Protein AF-A0A2N2Z0A1-F1 (afdb_monomer)

Foldseek 3Di:
DDDDDDDDDDDFFEEEEALAAQDCVCPVSGCVNCLVVVLVVCVVSVGQKYWYWNYAQVSVVSNVVSDPQKDKDWAAPPPRHHDHIIGIMIGRNVVDDDPDDDDD

Sequence (104 aa):
MVSLCPSYSQTVKAMTFNIRLDTPVDEENMWDYRKVELLKLIDFYSPDFLGLQEVLHNQLVYINSGLNNYSYIGVGREDGNEKGEYSPIFYNSLRFELINHHTF

Solvent-accessible surface area (backbone atoms only — not comparable to full-atom values): 6385 Å² total; per-residue (Å²): 136,87,81,84,78,87,82,82,85,80,89,79,44,75,44,77,47,73,70,58,52,77,42,83,88,46,59,94,68,22,41,89,77,43,55,66,58,52,53,53,52,49,60,75,67,58,49,44,31,38,38,40,31,46,35,32,54,72,54,47,56,53,50,61,74,68,43,80,64,49,46,71,49,72,38,8,72,72,68,70,50,66,39,54,46,23,60,33,39,35,33,30,53,85,81,48,81,90,86,80,86,86,76,137

Radius of gyration: 17.0 Å; Cα contacts (8 Å, |Δi|>4): 154; chains: 1; 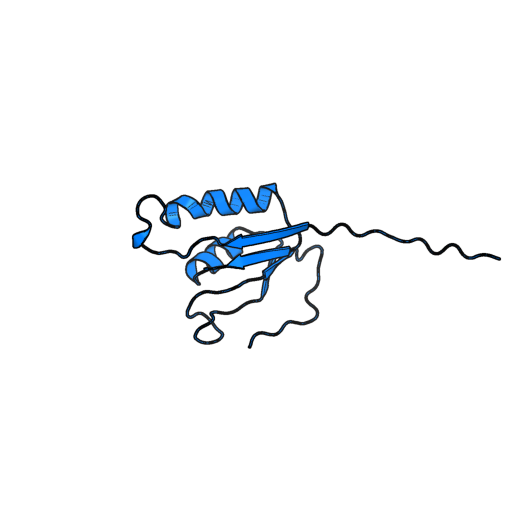bounding box: 44×31×58 Å

Mean predicted aligned error: 4.41 Å

Secondary structure (DSSP, 8-state):
-------------EEEEE-----GGGGGG-HHHHHHHHHHHHHHH--SEEEEESB-HHHHHHHHHH-TTEEEE--BTTTSSSSS-B--EEEETTT---------

pLDDT: mean 94.57, std 9.01, range [51.75, 98.75]

Structure (mmCIF, N/CA/C/O backbone):
data_AF-A0A2N2Z0A1-F1
#
_entry.id   AF-A0A2N2Z0A1-F1
#
loop_
_atom_site.group_PDB
_atom_site.id
_atom_site.type_symbol
_atom_site.label_atom_id
_atom_site.label_alt_id
_atom_site.label_comp_id
_atom_site.label_asym_id
_atom_site.label_entity_id
_atom_site.label_seq_id
_atom_site.pdbx_PDB_ins_code
_atom_site.Cartn_x
_atom_site.Cartn_y
_atom_site.Cartn_z
_atom_site.occupancy
_atom_site.B_iso_or_equiv
_atom_site.auth_seq_id
_atom_site.auth_comp_id
_atom_site.auth_asym_id
_atom_site.auth_atom_id
_atom_site.pdbx_PDB_model_num
ATOM 1 N N . MET A 1 1 ? -36.671 4.443 37.209 1.00 51.75 1 MET A N 1
ATOM 2 C CA . MET A 1 1 ? -35.289 4.946 37.072 1.00 51.75 1 MET A CA 1
ATOM 3 C C . MET A 1 1 ? -34.902 4.727 35.612 1.00 51.75 1 MET A C 1
ATOM 5 O O . MET A 1 1 ? -34.837 3.577 35.205 1.00 51.75 1 MET A O 1
ATOM 9 N N . VAL A 1 2 ? -34.815 5.778 34.790 1.00 53.34 2 VAL A N 1
ATOM 10 C CA . VAL A 1 2 ? -34.429 5.640 33.371 1.00 53.34 2 VAL A CA 1
ATOM 11 C C . VAL A 1 2 ? -32.905 5.637 33.321 1.00 53.34 2 VAL A C 1
ATOM 13 O O . VAL A 1 2 ? -32.283 6.615 33.724 1.00 53.34 2 VAL A O 1
ATOM 16 N N . SER A 1 3 ? -32.311 4.523 32.900 1.00 68.81 3 SER A N 1
ATOM 17 C CA . SER A 1 3 ? -30.870 4.439 32.672 1.00 68.81 3 SER A CA 1
ATOM 18 C C . SER A 1 3 ? -30.571 5.022 31.293 1.00 68.81 3 SER A C 1
ATOM 20 O O . SER A 1 3 ? -31.070 4.522 30.286 1.00 68.81 3 SER A O 1
ATOM 22 N N . LEU A 1 4 ? -29.820 6.121 31.251 1.00 67.06 4 LEU A N 1
ATOM 23 C CA . LEU A 1 4 ? -29.292 6.687 30.015 1.00 67.06 4 LEU A CA 1
ATOM 24 C C . LEU A 1 4 ? -28.050 5.883 29.629 1.00 67.06 4 LEU A C 1
ATOM 26 O O . LEU A 1 4 ? -27.034 5.943 30.317 1.00 67.06 4 LEU A O 1
ATOM 30 N N . CYS A 1 5 ? -28.139 5.129 28.535 1.00 72.19 5 CYS A N 1
ATOM 31 C CA . CYS A 1 5 ? -26.985 4.468 27.943 1.00 72.19 5 CYS A CA 1
ATOM 32 C C . CYS A 1 5 ? -26.278 5.473 27.016 1.00 72.19 5 CYS A C 1
ATOM 34 O O . CYS A 1 5 ? -26.895 5.916 26.042 1.00 72.19 5 CYS A O 1
ATOM 36 N N . PRO A 1 6 ? -25.029 5.881 27.291 1.00 71.94 6 PRO A N 1
ATOM 37 C CA . PRO A 1 6 ? -24.296 6.752 26.384 1.00 71.94 6 PRO A CA 1
ATOM 38 C C . PRO A 1 6 ? -24.027 6.026 25.059 1.00 71.94 6 PRO A C 1
ATOM 40 O O . PRO A 1 6 ? -23.601 4.872 25.043 1.00 71.94 6 PRO A O 1
ATOM 43 N N . SER A 1 7 ? -24.280 6.712 23.944 1.00 73.50 7 SER A N 1
ATOM 44 C CA . SER A 1 7 ? -23.851 6.283 22.612 1.00 73.50 7 SER A CA 1
ATOM 45 C C . SER A 1 7 ? -22.529 6.974 22.295 1.00 73.50 7 SER A C 1
ATOM 47 O O . SER A 1 7 ? -22.460 8.203 22.263 1.00 73.50 7 SER A O 1
ATOM 49 N N . TYR A 1 8 ? -21.476 6.188 22.084 1.00 72.62 8 TYR A N 1
ATOM 50 C CA . TYR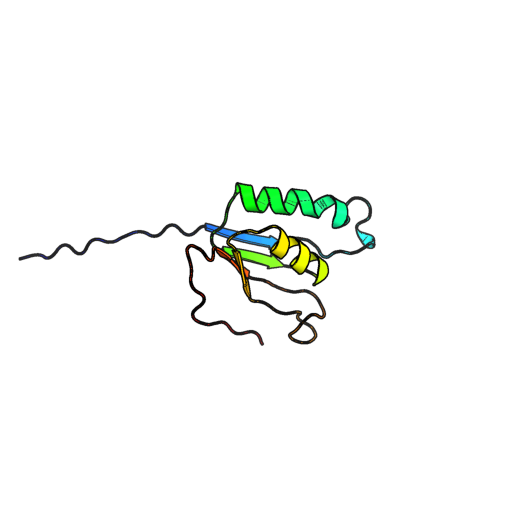 A 1 8 ? -20.198 6.690 21.596 1.00 72.62 8 TYR A CA 1
ATOM 51 C C . TYR A 1 8 ? -20.163 6.530 20.078 1.00 72.62 8 TYR A C 1
ATOM 53 O O . TYR A 1 8 ? -20.136 5.413 19.562 1.00 72.62 8 TYR A O 1
ATOM 61 N N . SER A 1 9 ? -20.177 7.654 19.362 1.00 82.75 9 SER A N 1
ATOM 62 C CA . SER A 1 9 ? -19.938 7.659 17.920 1.00 82.75 9 SER A CA 1
ATOM 63 C C . SER A 1 9 ? -18.467 7.359 17.651 1.00 82.75 9 SER A C 1
ATOM 65 O O . SER A 1 9 ? -17.588 7.947 18.281 1.00 82.75 9 SER A O 1
ATOM 67 N N . GLN A 1 10 ? -18.195 6.476 16.694 1.00 85.62 10 GLN A N 1
ATOM 68 C CA . GLN A 1 10 ? -16.843 6.209 16.212 1.00 85.62 10 GLN A CA 1
ATOM 69 C C . GLN A 1 10 ? -16.676 6.850 14.837 1.00 85.62 10 GLN A C 1
ATOM 71 O O . GLN A 1 10 ? -17.490 6.621 13.945 1.00 85.62 10 GLN A O 1
ATOM 76 N N . THR A 1 11 ? -15.619 7.638 14.655 1.00 93.06 11 THR A N 1
ATOM 77 C CA . THR A 1 11 ? -15.246 8.146 13.331 1.00 93.06 11 THR A CA 1
ATOM 78 C C . THR A 1 11 ? -14.242 7.192 12.706 1.00 93.06 11 THR A C 1
ATOM 80 O O . THR A 1 11 ? -13.185 6.931 13.288 1.00 93.06 11 THR A O 1
ATOM 83 N N . VAL A 1 12 ? -14.568 6.692 11.516 1.00 96.31 12 VAL A N 1
ATOM 84 C CA . VAL A 1 12 ? -13.698 5.828 10.715 1.00 96.31 12 VAL A CA 1
ATOM 85 C C . VAL A 1 12 ? -13.447 6.506 9.377 1.00 96.31 12 VAL A C 1
ATOM 87 O O . VAL A 1 12 ? -14.393 6.870 8.679 1.00 96.31 12 VAL A O 1
ATOM 90 N N . LYS A 1 13 ? -12.176 6.687 9.017 1.00 97.88 13 LYS A N 1
ATOM 91 C CA . LYS A 1 13 ? -11.770 7.193 7.703 1.00 97.88 13 LYS A CA 1
ATOM 92 C C . LYS A 1 13 ? -11.424 6.021 6.795 1.00 97.88 13 LYS A C 1
ATOM 94 O O . LYS A 1 13 ? -10.507 5.266 7.095 1.00 97.88 13 LYS A O 1
ATOM 99 N N . ALA A 1 14 ? -12.122 5.888 5.678 1.00 98.12 14 ALA A N 1
ATOM 100 C CA . ALA A 1 14 ? -11.802 4.893 4.664 1.00 98.12 14 ALA A CA 1
ATOM 101 C C . ALA A 1 14 ? -11.298 5.583 3.394 1.00 98.12 14 ALA A C 1
ATOM 103 O O . ALA A 1 14 ? -11.796 6.645 3.019 1.00 98.12 14 ALA A O 1
ATOM 104 N N . MET A 1 15 ? -10.329 4.964 2.730 1.00 98.56 15 MET A N 1
ATOM 105 C CA . MET A 1 15 ? -9.826 5.379 1.427 1.00 98.56 15 MET A CA 1
ATOM 106 C C . MET A 1 15 ? -9.799 4.172 0.490 1.00 98.56 15 MET A C 1
ATOM 108 O O . MET A 1 15 ? -9.438 3.069 0.893 1.00 98.56 15 MET A O 1
ATOM 112 N N . THR A 1 16 ? -10.160 4.393 -0.772 1.00 98.75 16 THR A N 1
ATOM 113 C CA . THR A 1 16 ? -9.898 3.452 -1.864 1.00 98.75 16 THR A CA 1
ATOM 114 C C . THR A 1 16 ? -9.069 4.158 -2.918 1.00 98.75 16 THR A C 1
ATOM 116 O O . THR A 1 16 ? -9.381 5.297 -3.271 1.00 98.75 16 THR A O 1
ATOM 119 N N . PHE A 1 17 ? -8.019 3.510 -3.410 1.00 98.69 17 PHE A N 1
ATOM 120 C CA . PHE A 1 17 ? -7.183 4.099 -4.443 1.00 98.69 17 PHE A CA 1
ATOM 121 C C . PHE A 1 17 ? -6.553 3.039 -5.347 1.00 98.69 17 PHE A C 1
ATOM 123 O O . PHE A 1 17 ? -5.758 2.212 -4.906 1.00 98.69 17 PHE A O 1
ATOM 130 N N . ASN A 1 18 ? -6.871 3.098 -6.638 1.00 98.69 18 ASN A N 1
ATOM 131 C CA . ASN A 1 18 ? -6.138 2.344 -7.642 1.00 98.69 18 ASN A CA 1
ATOM 132 C C . ASN A 1 18 ? -4.834 3.090 -7.931 1.00 98.69 18 ASN A C 1
ATOM 134 O O . ASN A 1 18 ? -4.865 4.228 -8.403 1.00 98.69 18 ASN A O 1
ATOM 138 N N . ILE A 1 19 ? -3.701 2.459 -7.620 1.00 98.31 19 ILE A N 1
ATOM 139 C CA . ILE A 1 19 ? -2.393 3.113 -7.707 1.00 98.31 19 ILE A CA 1
ATOM 140 C C . ILE A 1 19 ? -1.706 2.889 -9.044 1.00 98.31 19 ILE A C 1
ATOM 142 O O . ILE A 1 19 ? -0.605 3.408 -9.198 1.00 98.31 19 ILE A O 1
ATOM 146 N N . ARG A 1 20 ? -2.325 2.154 -9.978 1.00 98.31 20 ARG A N 1
ATOM 147 C CA . ARG A 1 20 ? -1.751 1.723 -11.256 1.00 98.31 20 ARG A CA 1
ATOM 148 C C . ARG A 1 20 ? -0.484 0.868 -11.094 1.00 98.31 20 ARG A C 1
ATOM 150 O O . ARG A 1 20 ? 0.491 1.284 -10.454 1.00 98.31 20 ARG A O 1
ATOM 157 N N . LEU A 1 21 ? -0.480 -0.307 -11.724 1.00 98.19 21 LEU A N 1
ATOM 158 C CA . LEU A 1 21 ? 0.643 -1.240 -11.626 1.00 98.19 21 LEU A CA 1
ATOM 159 C C . LEU A 1 21 ? 1.978 -0.635 -12.077 1.00 98.19 21 LEU A C 1
ATOM 161 O O . LEU A 1 21 ? 2.031 0.304 -12.871 1.00 98.19 21 LEU A O 1
ATOM 165 N N . ASP A 1 22 ? 3.067 -1.201 -11.573 1.00 98.06 22 ASP A N 1
ATOM 166 C CA . ASP A 1 22 ? 4.405 -0.876 -12.050 1.00 98.06 22 ASP A CA 1
ATOM 167 C C . ASP A 1 22 ? 4.643 -1.516 -13.424 1.00 98.06 22 ASP A C 1
ATOM 169 O O . ASP A 1 22 ? 4.788 -2.733 -13.548 1.00 98.06 22 ASP A O 1
ATOM 173 N N . THR A 1 23 ? 4.626 -0.694 -14.472 1.00 96.62 23 THR A N 1
ATOM 174 C CA . THR A 1 23 ? 4.833 -1.137 -15.850 1.00 96.62 23 THR A CA 1
ATOM 175 C C . THR A 1 23 ? 5.662 -0.124 -16.640 1.00 96.62 23 THR A C 1
ATOM 177 O O . THR A 1 23 ? 5.404 1.080 -16.556 1.00 96.62 23 THR A O 1
ATOM 180 N N . PRO A 1 24 ? 6.632 -0.576 -17.461 1.00 94.00 24 PRO A N 1
ATOM 181 C CA . PRO A 1 24 ? 7.438 0.319 -18.292 1.00 94.00 24 PRO A CA 1
ATOM 182 C C . PRO A 1 24 ? 6.624 1.022 -19.388 1.00 94.00 24 PRO A C 1
ATOM 184 O O . PRO A 1 24 ? 7.084 2.014 -19.942 1.00 94.00 24 PRO A O 1
ATOM 187 N N . VAL A 1 25 ? 5.416 0.532 -19.695 1.00 96.88 25 VAL A N 1
ATOM 188 C CA . VAL A 1 25 ? 4.507 1.141 -20.683 1.00 96.88 25 VAL A CA 1
ATOM 189 C C . VAL A 1 25 ? 4.035 2.534 -20.249 1.00 96.88 25 VAL A C 1
ATOM 191 O O . VAL A 1 25 ? 3.627 3.324 -21.093 1.00 96.88 25 VAL A O 1
ATOM 194 N N . ASP A 1 26 ? 4.105 2.853 -18.955 1.00 94.94 26 ASP A N 1
ATOM 195 C CA . ASP A 1 26 ? 3.620 4.131 -18.431 1.00 94.94 26 ASP A CA 1
ATOM 196 C C . ASP A 1 26 ? 4.642 5.288 -18.592 1.00 94.94 26 ASP A C 1
ATOM 198 O O . ASP A 1 26 ? 4.313 6.427 -18.265 1.00 94.94 26 ASP A O 1
ATOM 202 N N . GLU A 1 27 ? 5.852 5.036 -19.113 1.00 95.69 27 GLU A N 1
ATOM 203 C CA . GLU A 1 27 ? 6.881 6.044 -19.453 1.00 95.69 27 GLU A CA 1
ATOM 204 C C . GLU A 1 27 ? 7.132 7.100 -18.346 1.00 95.69 27 GLU A C 1
ATOM 206 O O . GLU A 1 27 ? 7.600 6.784 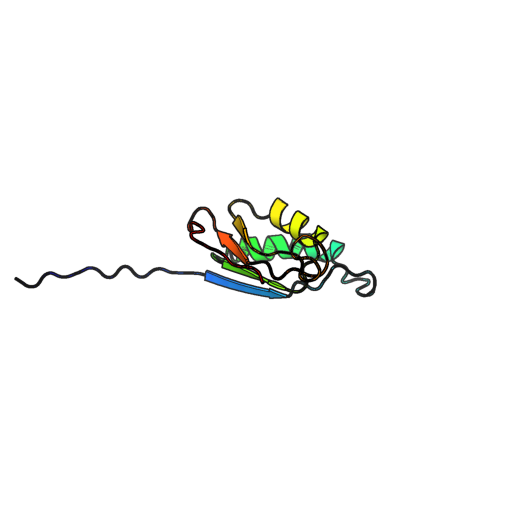-17.253 1.00 95.69 27 GLU A O 1
ATOM 211 N N . GLU A 1 28 ? 6.821 8.375 -18.587 1.00 96.19 28 GLU A N 1
ATOM 212 C CA . GLU A 1 28 ? 6.976 9.464 -17.608 1.00 96.19 28 GLU A CA 1
ATOM 213 C C . GLU A 1 28 ? 6.087 9.304 -16.360 1.00 96.19 28 GLU A C 1
ATOM 215 O O . GLU A 1 28 ? 6.350 9.905 -15.320 1.00 96.19 28 GLU A O 1
ATOM 220 N N . ASN A 1 29 ? 5.065 8.450 -16.442 1.00 96.50 29 ASN A N 1
ATOM 221 C CA . ASN A 1 29 ? 4.148 8.110 -15.359 1.00 96.50 29 ASN A CA 1
ATOM 222 C C . ASN A 1 29 ? 4.483 6.758 -14.709 1.00 96.50 29 ASN A C 1
ATOM 224 O O . ASN A 1 29 ? 3.640 6.178 -14.022 1.00 96.50 29 ASN A O 1
ATOM 228 N N . MET A 1 30 ? 5.698 6.235 -14.894 1.00 97.38 30 MET A N 1
ATOM 229 C CA . MET A 1 30 ? 6.151 5.016 -14.219 1.00 97.38 30 MET A CA 1
ATOM 230 C C . MET A 1 30 ? 6.045 5.114 -12.690 1.00 97.38 30 MET A C 1
ATOM 232 O O . MET A 1 30 ? 6.179 6.181 -12.083 1.00 97.38 30 MET A O 1
ATOM 236 N N . TRP A 1 31 ? 5.835 3.962 -12.048 1.00 98.12 31 TRP A N 1
ATOM 237 C CA . TRP A 1 31 ? 5.693 3.837 -10.593 1.00 98.12 31 TRP A CA 1
ATOM 238 C C . TRP A 1 31 ? 6.834 4.502 -9.815 1.00 98.12 31 TRP A C 1
ATOM 240 O O . TRP A 1 31 ? 6.584 5.172 -8.810 1.00 98.12 31 TRP A O 1
ATOM 250 N N . ASP A 1 32 ? 8.071 4.376 -10.296 1.00 97.38 32 ASP A N 1
ATOM 251 C CA . ASP A 1 32 ? 9.246 4.944 -9.637 1.00 97.38 32 ASP A CA 1
ATOM 252 C C . ASP A 1 32 ? 9.168 6.462 -9.437 1.00 97.38 32 ASP A C 1
ATOM 254 O O . ASP A 1 32 ? 9.702 6.968 -8.446 1.00 97.38 32 ASP A O 1
ATOM 258 N N . TYR A 1 33 ? 8.447 7.172 -10.308 1.00 97.56 33 TYR A N 1
ATOM 259 C CA . TYR A 1 33 ? 8.221 8.614 -10.202 1.00 97.56 33 TYR A CA 1
ATOM 260 C C . TYR A 1 33 ? 7.005 8.975 -9.339 1.00 97.56 33 TYR A C 1
ATOM 262 O O . TYR A 1 33 ? 6.886 10.108 -8.879 1.00 97.56 33 TYR A O 1
ATOM 270 N N . ARG A 1 34 ? 6.110 8.015 -9.073 1.00 97.75 34 ARG A N 1
ATOM 271 C CA . ARG A 1 34 ? 4.846 8.225 -8.343 1.00 97.75 34 ARG A CA 1
ATOM 272 C C . ARG A 1 34 ? 4.898 7.773 -6.883 1.00 97.75 34 ARG A C 1
ATOM 274 O O . ARG A 1 34 ? 4.175 8.311 -6.046 1.00 97.75 34 ARG A O 1
ATOM 281 N N . LYS A 1 35 ? 5.754 6.800 -6.559 1.00 98.12 35 LYS A N 1
ATOM 282 C CA . LYS A 1 35 ? 5.751 6.085 -5.271 1.00 98.12 35 LYS A CA 1
ATOM 283 C C . LYS A 1 35 ? 5.921 6.975 -4.037 1.00 98.12 35 LYS A C 1
ATOM 285 O O . LYS A 1 35 ? 5.272 6.744 -3.020 1.00 98.12 35 LYS A O 1
ATOM 290 N N . VAL A 1 36 ? 6.745 8.021 -4.133 1.00 98.31 36 VAL A N 1
ATOM 291 C CA . VAL A 1 36 ? 6.984 8.959 -3.022 1.00 98.31 36 VAL A CA 1
ATOM 292 C C . VAL A 1 36 ? 5.751 9.824 -2.756 1.00 98.31 36 VAL A C 1
ATOM 294 O O . VAL A 1 36 ? 5.365 10.007 -1.603 1.00 98.31 36 VAL A O 1
ATOM 297 N N . GLU A 1 37 ? 5.109 10.333 -3.808 1.00 98.19 37 GLU A N 1
ATOM 298 C CA . GLU A 1 37 ? 3.909 11.166 -3.677 1.00 98.19 37 GLU A CA 1
ATOM 299 C C . GLU A 1 37 ? 2.703 10.354 -3.192 1.00 98.19 37 GLU A C 1
ATOM 301 O O . GLU A 1 37 ? 1.912 10.858 -2.397 1.00 98.19 37 GLU A O 1
ATOM 306 N N . LEU A 1 38 ? 2.606 9.071 -3.569 1.00 98.31 38 LEU A N 1
ATOM 307 C CA . LEU A 1 38 ? 1.598 8.167 -3.011 1.00 98.31 38 LEU A CA 1
ATOM 308 C C . LEU A 1 38 ? 1.701 8.082 -1.479 1.00 98.31 38 LEU A C 1
ATOM 310 O O . LEU A 1 38 ? 0.689 8.218 -0.794 1.00 98.31 38 LEU A O 1
ATOM 314 N N . LEU A 1 39 ? 2.904 7.879 -0.931 1.00 98.38 39 LEU A N 1
ATOM 315 C CA . LEU A 1 39 ? 3.090 7.791 0.521 1.00 98.38 39 LEU A CA 1
ATOM 316 C C . LEU A 1 39 ? 2.719 9.098 1.228 1.00 98.38 39 LEU A C 1
ATOM 318 O O . LEU A 1 39 ? 2.037 9.060 2.249 1.00 98.38 39 LEU A O 1
ATOM 322 N N . LYS A 1 40 ? 3.098 10.251 0.662 1.00 98.31 40 LYS A N 1
ATOM 323 C CA . LYS A 1 40 ? 2.708 11.566 1.198 1.00 98.31 40 LYS A CA 1
ATOM 324 C C . LYS A 1 40 ? 1.193 11.762 1.195 1.00 98.31 40 LYS A C 1
ATOM 326 O O . LYS A 1 40 ? 0.648 12.315 2.144 1.00 98.31 40 LYS A O 1
ATOM 331 N N . LEU A 1 41 ? 0.510 11.305 0.144 1.00 98.25 41 LEU A N 1
ATOM 332 C CA . LEU A 1 41 ? -0.946 11.378 0.042 1.00 98.25 41 LEU A CA 1
ATOM 333 C C . LEU A 1 41 ? -1.619 10.547 1.142 1.00 98.25 41 LEU A C 1
ATOM 335 O O . LEU A 1 41 ? -2.538 11.028 1.807 1.00 98.25 41 LEU A O 1
ATOM 339 N N . ILE A 1 42 ? -1.150 9.314 1.349 1.00 98.25 42 ILE A N 1
ATOM 340 C CA . ILE A 1 42 ? -1.682 8.424 2.386 1.00 98.25 42 ILE A CA 1
ATOM 341 C C . ILE A 1 42 ? -1.431 9.016 3.777 1.00 98.25 42 ILE A C 1
ATOM 343 O O . ILE A 1 42 ? -2.355 9.034 4.588 1.00 98.25 42 ILE A O 1
ATOM 347 N N . ASP A 1 43 ? -0.237 9.552 4.039 1.00 97.25 43 ASP A N 1
ATOM 348 C CA . ASP A 1 43 ? 0.102 10.205 5.309 1.00 97.25 43 ASP A CA 1
ATOM 349 C C . ASP A 1 43 ? -0.779 11.437 5.573 1.00 97.25 43 ASP A C 1
ATOM 351 O O . ASP A 1 43 ? -1.400 11.547 6.630 1.00 97.25 43 ASP A O 1
ATOM 355 N N . PHE A 1 44 ? -0.953 12.306 4.572 1.00 97.75 44 PHE A N 1
ATOM 356 C CA . PHE A 1 44 ? -1.778 13.511 4.682 1.00 97.75 44 PHE A CA 1
ATOM 357 C C . PHE A 1 44 ? -3.227 13.205 5.091 1.00 97.75 44 PHE A C 1
ATOM 359 O O . PHE A 1 44 ? -3.780 13.850 5.984 1.00 97.75 44 PHE A O 1
ATOM 366 N N . TYR A 1 45 ? -3.856 12.211 4.458 1.00 97.81 45 TYR A N 1
ATOM 367 C CA . TYR A 1 45 ? -5.228 11.827 4.799 1.00 97.81 45 TYR A CA 1
ATOM 368 C C . TYR A 1 45 ? -5.306 10.915 6.028 1.00 97.81 45 TYR A C 1
ATOM 370 O O . TYR A 1 45 ? -6.335 10.915 6.718 1.00 97.81 45 TYR A O 1
ATOM 378 N N . SER A 1 46 ? -4.243 10.159 6.317 1.00 97.25 46 SER A N 1
ATOM 379 C CA . SER A 1 46 ? -4.129 9.204 7.424 1.00 97.25 46 SER A CA 1
ATOM 380 C C . SER A 1 46 ? -5.396 8.341 7.590 1.00 97.25 46 SER A C 1
ATOM 382 O O . SER A 1 46 ? -6.076 8.469 8.618 1.00 97.25 46 SER A O 1
ATOM 384 N N . PRO A 1 47 ? -5.816 7.567 6.568 1.00 98.25 47 PRO A N 1
ATOM 385 C CA . PRO A 1 47 ? -7.039 6.770 6.639 1.00 98.25 47 PRO A CA 1
ATOM 386 C C . PRO A 1 47 ? -6.927 5.668 7.700 1.00 98.25 47 PRO A C 1
ATOM 388 O O . PRO A 1 47 ? -5.860 5.143 7.959 1.00 98.25 47 PRO A O 1
ATOM 391 N N . ASP A 1 48 ? -8.037 5.267 8.304 1.00 98.44 48 ASP A N 1
ATOM 392 C CA . ASP A 1 48 ? -8.054 4.109 9.203 1.00 98.44 48 ASP A CA 1
ATOM 393 C C . ASP A 1 48 ? -7.994 2.792 8.437 1.00 98.44 48 ASP A C 1
ATOM 395 O O . ASP A 1 48 ? -7.377 1.837 8.901 1.00 98.44 48 ASP A O 1
ATOM 399 N N . PHE A 1 49 ? -8.617 2.772 7.259 1.00 98.62 49 PHE A N 1
ATOM 400 C CA . PHE A 1 49 ? -8.588 1.669 6.310 1.00 98.62 49 PHE A CA 1
ATOM 401 C C . PHE A 1 49 ? -8.288 2.201 4.911 1.00 98.62 49 PHE A C 1
ATOM 403 O O . PHE A 1 49 ? -8.906 3.168 4.460 1.00 98.62 49 PHE A O 1
ATOM 410 N N . LEU A 1 50 ? -7.367 1.550 4.210 1.00 98.75 50 LEU A N 1
ATOM 411 C CA . LEU A 1 50 ? -6.941 1.896 2.862 1.00 98.75 50 LEU A CA 1
ATOM 412 C C . LEU A 1 50 ? -6.986 0.650 1.977 1.00 98.75 50 LEU A C 1
ATOM 414 O O . LEU A 1 50 ? -6.176 -0.259 2.135 1.00 98.75 50 LEU A O 1
ATOM 418 N N . GLY A 1 51 ? -7.922 0.626 1.033 1.00 98.75 51 GLY A N 1
ATOM 419 C CA . GLY A 1 51 ? -7.961 -0.375 -0.028 1.00 98.75 51 GLY A CA 1
ATOM 420 C C . GLY A 1 51 ? -7.175 0.101 -1.244 1.00 98.75 51 GLY A C 1
ATOM 421 O O . GLY A 1 51 ? -7.464 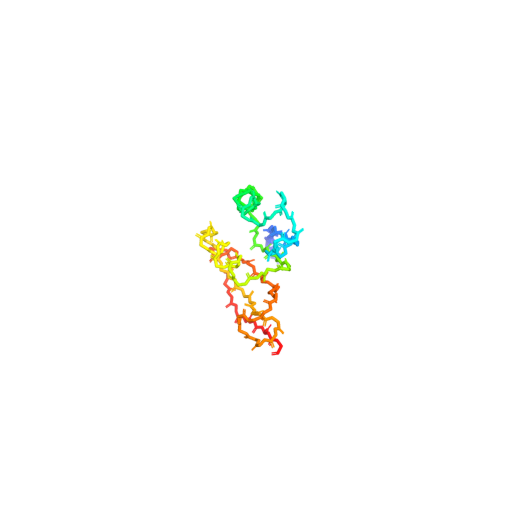1.178 -1.769 1.00 98.75 51 GLY A O 1
ATOM 422 N N . LEU A 1 52 ? -6.223 -0.703 -1.713 1.00 98.75 52 LEU A N 1
ATOM 423 C CA . LEU A 1 52 ? -5.482 -0.430 -2.946 1.00 98.75 52 LEU A CA 1
ATOM 424 C C . LEU A 1 52 ? -5.832 -1.435 -4.049 1.00 98.75 52 LEU A C 1
ATOM 426 O O . LEU A 1 52 ? -6.284 -2.545 -3.770 1.00 98.75 52 LEU A O 1
ATOM 430 N N . GLN A 1 53 ? -5.638 -1.036 -5.307 1.00 98.75 53 GLN A N 1
ATOM 431 C CA . GLN A 1 53 ? -5.836 -1.882 -6.492 1.00 98.75 53 GLN A CA 1
ATOM 432 C C . GLN A 1 53 ? -4.649 -1.761 -7.460 1.00 98.75 53 GLN A C 1
ATOM 434 O O . GLN A 1 53 ? -3.913 -0.775 -7.396 1.00 98.75 53 GLN A O 1
ATOM 439 N N . GLU A 1 54 ? -4.489 -2.755 -8.343 1.00 98.38 54 GLU A N 1
ATOM 440 C CA . GLU A 1 54 ? -3.366 -2.898 -9.294 1.00 98.38 54 GLU A CA 1
ATOM 441 C C . GLU A 1 54 ? -1.980 -2.929 -8.624 1.00 98.38 54 GLU A C 1
ATOM 443 O O . GLU A 1 54 ? -0.984 -2.523 -9.212 1.00 98.38 54 GLU A O 1
ATOM 448 N N . VAL A 1 55 ? -1.887 -3.401 -7.378 1.00 98.69 55 VAL A N 1
ATOM 449 C CA . VAL A 1 55 ? -0.622 -3.381 -6.630 1.00 98.69 55 VAL A CA 1
ATOM 450 C C . VAL A 1 55 ? 0.207 -4.614 -6.981 1.00 98.69 55 VAL A C 1
ATOM 452 O O . VAL A 1 55 ? -0.205 -5.725 -6.673 1.00 98.69 55 VAL A O 1
ATOM 455 N N . LEU A 1 56 ? 1.386 -4.456 -7.575 1.00 98.62 56 LEU A N 1
ATOM 456 C CA . LEU A 1 56 ? 2.351 -5.554 -7.717 1.00 98.62 56 LEU A CA 1
ATOM 457 C C . LEU A 1 56 ? 3.157 -5.769 -6.428 1.00 98.62 56 LEU A C 1
ATOM 459 O O . LEU A 1 56 ? 3.267 -4.866 -5.596 1.00 98.62 56 LEU A O 1
ATOM 463 N N . HIS A 1 57 ? 3.765 -6.949 -6.266 1.00 98.62 57 HIS A N 1
ATOM 464 C CA . HIS A 1 57 ? 4.510 -7.310 -5.050 1.00 98.62 57 HIS A CA 1
ATOM 465 C C . HIS A 1 57 ? 5.589 -6.277 -4.671 1.00 98.62 57 HIS A C 1
ATOM 467 O O . HIS A 1 57 ? 5.701 -5.877 -3.514 1.00 98.62 57 HIS A O 1
ATOM 473 N N . ASN A 1 58 ? 6.349 -5.765 -5.642 1.00 98.62 58 ASN A N 1
ATOM 474 C CA . ASN A 1 58 ? 7.366 -4.740 -5.392 1.00 98.62 58 ASN A CA 1
ATOM 475 C C . ASN A 1 58 ? 6.761 -3.413 -4.891 1.00 98.62 58 ASN A C 1
ATOM 477 O O . ASN A 1 58 ? 7.336 -2.761 -4.017 1.00 98.62 58 ASN A O 1
ATOM 481 N N . GLN A 1 59 ? 5.590 -3.025 -5.407 1.00 98.75 59 GLN A N 1
ATOM 482 C CA . GLN A 1 59 ? 4.862 -1.841 -4.948 1.00 98.75 59 GLN A CA 1
ATOM 483 C C . GLN A 1 59 ? 4.332 -2.057 -3.528 1.00 98.75 59 GLN A C 1
ATOM 485 O O . GLN A 1 59 ? 4.476 -1.173 -2.685 1.00 98.75 59 GLN A O 1
ATOM 490 N N . LEU A 1 60 ? 3.792 -3.246 -3.239 1.00 98.69 60 LEU A N 1
ATOM 491 C CA . LEU A 1 60 ? 3.319 -3.631 -1.910 1.00 98.69 60 LEU A CA 1
ATOM 492 C C . LEU A 1 60 ? 4.434 -3.547 -0.864 1.00 98.69 60 LEU A C 1
ATOM 494 O O . LEU A 1 60 ? 4.246 -2.917 0.175 1.00 98.69 60 LEU A O 1
ATOM 498 N N . VAL A 1 61 ? 5.603 -4.130 -1.152 1.00 98.50 61 VAL A N 1
ATOM 499 C CA . VAL A 1 61 ? 6.776 -4.089 -0.264 1.00 98.50 61 VAL A CA 1
ATOM 500 C C . VAL A 1 61 ? 7.200 -2.647 0.009 1.00 98.50 61 VAL A C 1
ATOM 502 O O . VAL A 1 61 ? 7.420 -2.281 1.165 1.00 98.50 61 VAL A O 1
ATOM 505 N N . TYR A 1 62 ? 7.263 -1.807 -1.030 1.00 98.69 62 TYR A N 1
ATOM 506 C CA . TYR A 1 62 ? 7.605 -0.394 -0.874 1.00 98.69 62 TYR A CA 1
ATOM 507 C C . TYR A 1 62 ? 6.591 0.342 0.011 1.00 98.69 62 TYR A C 1
ATOM 509 O O . TYR A 1 62 ? 6.982 1.000 0.975 1.00 98.69 62 TYR A O 1
ATOM 517 N N . ILE A 1 63 ? 5.294 0.199 -0.271 1.00 98.56 63 ILE A N 1
ATOM 518 C CA . ILE A 1 63 ? 4.230 0.870 0.485 1.00 98.56 63 ILE A CA 1
ATOM 519 C C . ILE A 1 63 ? 4.248 0.424 1.948 1.00 98.56 63 ILE A C 1
ATOM 521 O O . ILE A 1 63 ? 4.261 1.264 2.845 1.00 98.56 63 ILE A O 1
ATOM 525 N N . ASN A 1 64 ? 4.336 -0.883 2.199 1.00 98.31 64 ASN A N 1
ATOM 526 C CA . ASN A 1 64 ? 4.398 -1.436 3.549 1.00 98.31 64 ASN A CA 1
ATOM 527 C C . ASN A 1 64 ? 5.626 -0.940 4.329 1.00 98.31 64 ASN A C 1
ATOM 529 O O . ASN A 1 64 ? 5.530 -0.685 5.524 1.00 98.31 64 ASN A O 1
ATOM 533 N N . SER A 1 65 ? 6.767 -0.743 3.660 1.00 98.19 65 SER A N 1
ATOM 534 C CA . SER A 1 65 ? 7.961 -0.174 4.300 1.00 98.19 65 SER A CA 1
ATOM 535 C C . SER A 1 65 ? 7.817 1.310 4.675 1.00 98.19 65 SER A C 1
ATOM 537 O O . SER A 1 65 ? 8.528 1.788 5.555 1.00 98.19 65 SER A O 1
ATOM 539 N N . GLY A 1 66 ? 6.913 2.040 4.009 1.00 97.44 66 GLY A N 1
ATOM 540 C CA . GLY A 1 66 ? 6.688 3.473 4.218 1.00 97.44 66 GLY A CA 1
ATOM 541 C C . GLY A 1 66 ? 5.532 3.809 5.163 1.00 97.44 66 GLY A C 1
ATOM 542 O O . GLY A 1 66 ? 5.526 4.883 5.763 1.00 97.44 66 GLY A O 1
ATOM 543 N N . LEU A 1 67 ? 4.557 2.910 5.314 1.00 96.31 67 LEU A N 1
ATOM 544 C CA . LEU A 1 67 ? 3.378 3.112 6.158 1.00 96.31 67 LEU A CA 1
ATOM 545 C C . LEU A 1 67 ? 3.594 2.569 7.574 1.00 96.31 67 LEU A C 1
A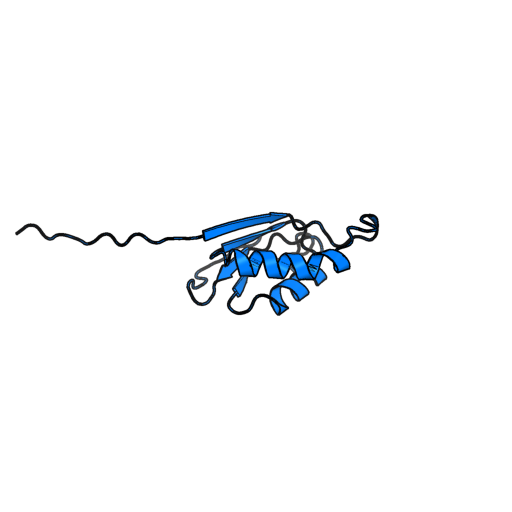TOM 547 O O . LEU A 1 67 ? 3.108 1.500 7.945 1.00 96.31 67 LEU A O 1
ATOM 551 N N . ASN A 1 68 ? 4.289 3.352 8.396 1.00 91.38 68 ASN A N 1
ATOM 552 C CA . ASN A 1 68 ? 4.408 3.070 9.826 1.00 91.38 68 ASN A CA 1
ATOM 553 C C . ASN A 1 68 ? 3.018 3.016 10.481 1.00 91.38 68 ASN A C 1
ATOM 555 O O . ASN A 1 68 ? 2.160 3.839 10.172 1.00 91.38 68 ASN A O 1
ATOM 559 N N . ASN A 1 69 ? 2.815 2.102 11.433 1.00 96.06 69 ASN A N 1
ATOM 560 C CA . ASN A 1 69 ? 1.548 1.917 12.165 1.00 96.06 69 ASN A CA 1
ATOM 561 C C . ASN A 1 69 ? 0.376 1.376 11.334 1.00 96.06 69 ASN A C 1
ATOM 563 O O . ASN A 1 69 ? -0.766 1.396 11.798 1.00 96.06 69 ASN A O 1
ATOM 567 N N . TYR A 1 70 ? 0.642 0.877 10.129 1.00 98.56 70 TYR A N 1
ATOM 568 C CA . TYR A 1 70 ? -0.327 0.103 9.372 1.00 98.56 70 TYR A CA 1
ATOM 569 C C . TYR A 1 70 ? 0.072 -1.368 9.351 1.00 98.56 70 TYR A C 1
ATOM 571 O O . TYR A 1 70 ? 1.234 -1.748 9.482 1.00 98.56 70 TYR A O 1
ATOM 579 N N . S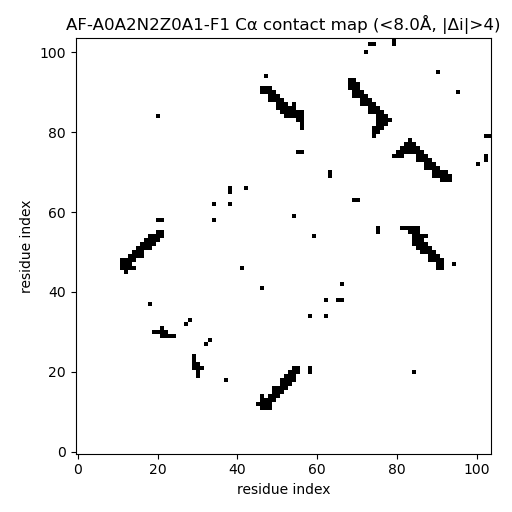ER A 1 71 ? -0.924 -2.219 9.191 1.00 98.44 71 SER A N 1
ATOM 580 C CA . SER A 1 71 ? -0.758 -3.613 8.792 1.00 98.44 71 SER A CA 1
ATOM 581 C C . SER A 1 71 ? -1.704 -3.874 7.630 1.00 98.44 71 SER A C 1
ATOM 583 O O . SER A 1 71 ? -2.597 -3.065 7.382 1.00 98.44 71 SER A O 1
ATOM 585 N N . TYR A 1 72 ? -1.502 -4.953 6.879 1.00 98.44 72 TYR A N 1
ATOM 586 C CA . TYR A 1 72 ? -2.344 -5.241 5.723 1.00 98.44 72 TYR A CA 1
ATOM 587 C C . TYR A 1 72 ? -2.741 -6.708 5.639 1.00 98.44 72 TYR A C 1
ATOM 589 O O . TYR A 1 72 ? -2.084 -7.587 6.194 1.00 98.44 72 TYR A O 1
ATOM 597 N N . ILE A 1 73 ? -3.825 -6.945 4.910 1.00 98.38 73 ILE A N 1
ATOM 598 C CA . ILE A 1 73 ? -4.238 -8.257 4.416 1.00 98.38 73 ILE A CA 1
ATOM 599 C C . ILE A 1 73 ? -4.320 -8.218 2.891 1.00 98.38 73 ILE A C 1
ATOM 601 O O . ILE A 1 73 ? -4.550 -7.158 2.305 1.00 98.38 73 ILE A O 1
ATOM 605 N N . GLY A 1 74 ? -4.168 -9.377 2.256 1.00 97.06 74 GLY A N 1
ATOM 606 C CA . GLY A 1 74 ? -4.259 -9.536 0.807 1.00 97.06 74 GLY A CA 1
ATOM 607 C C . GLY A 1 74 ? -3.048 -10.264 0.235 1.00 97.06 74 GLY A C 1
ATOM 608 O O . GLY A 1 74 ? -1.932 -10.126 0.729 1.00 97.06 74 GLY A O 1
ATOM 609 N N . VAL A 1 75 ? -3.293 -11.031 -0.820 1.00 98.06 75 VAL A N 1
ATOM 610 C CA . VAL A 1 75 ? -2.301 -11.855 -1.520 1.00 98.06 75 VAL A CA 1
ATOM 611 C C . VAL A 1 75 ? -2.378 -11.597 -3.025 1.00 98.06 75 VAL A C 1
ATOM 613 O O . VAL A 1 75 ? -3.367 -11.032 -3.507 1.00 98.06 75 VAL A O 1
ATOM 616 N N . GLY A 1 76 ? -1.345 -12.002 -3.761 1.00 97.12 76 GLY A N 1
ATOM 617 C CA . GLY A 1 76 ? -1.332 -11.956 -5.218 1.00 97.12 76 GLY A 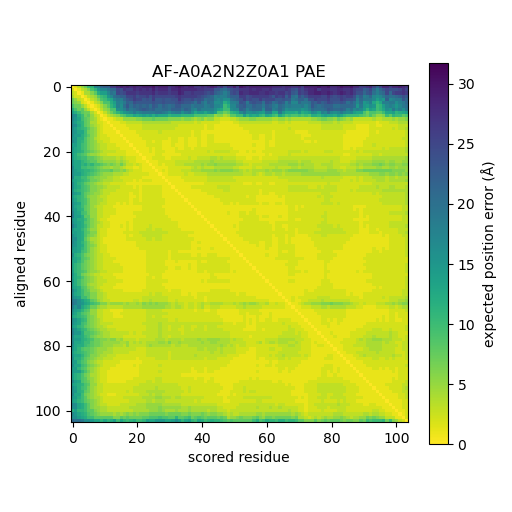CA 1
ATOM 618 C C . GLY A 1 76 ? -2.442 -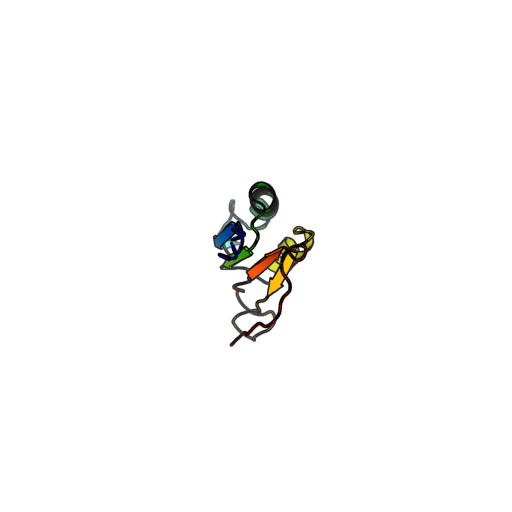12.830 -5.807 1.00 97.12 76 GLY A C 1
ATOM 619 O O . GLY A 1 76 ? -2.645 -13.972 -5.384 1.00 97.12 76 GLY A O 1
ATOM 620 N N . ARG A 1 77 ? -3.197 -12.290 -6.773 1.00 96.62 77 ARG A N 1
ATOM 621 C CA . ARG A 1 77 ? -4.403 -12.944 -7.314 1.00 96.62 77 ARG A CA 1
ATOM 622 C C . ARG A 1 77 ? -4.144 -14.215 -8.127 1.00 96.62 77 ARG A C 1
ATOM 624 O O . ARG A 1 77 ? -5.096 -14.927 -8.427 1.00 96.62 77 ARG A O 1
ATOM 631 N N . GLU A 1 78 ? -2.909 -14.459 -8.561 1.00 95.94 78 GLU A N 1
ATOM 632 C CA . GLU A 1 78 ? -2.605 -15.577 -9.466 1.00 95.94 78 GLU A CA 1
ATOM 633 C C . GLU A 1 78 ? -2.242 -16.864 -8.729 1.00 95.94 78 GLU A C 1
ATOM 635 O O . GLU A 1 78 ? -2.546 -17.949 -9.219 1.00 95.94 78 GLU A O 1
ATOM 640 N N . ASP A 1 79 ? -1.596 -16.764 -7.567 1.00 95.00 79 ASP A N 1
ATOM 641 C CA . ASP A 1 79 ? -1.117 -17.926 -6.810 1.00 95.00 79 ASP A CA 1
ATOM 642 C C . ASP A 1 79 ? -1.544 -17.939 -5.339 1.00 95.00 79 ASP A C 1
ATOM 644 O O . ASP A 1 79 ? -1.193 -18.872 -4.619 1.00 95.00 79 ASP A O 1
ATOM 648 N N . GLY A 1 80 ? -2.287 -16.928 -4.878 1.00 94.25 80 GLY A N 1
ATOM 649 C CA . GLY A 1 80 ? -2.634 -16.802 -3.464 1.00 94.25 80 GLY A CA 1
ATOM 650 C C . GLY A 1 80 ? -1.451 -16.438 -2.574 1.00 94.25 80 GLY A C 1
ATOM 651 O O . GLY A 1 80 ? -1.538 -16.604 -1.361 1.00 94.25 80 GLY A O 1
ATOM 652 N N . ASN A 1 81 ? -0.355 -15.950 -3.157 1.00 94.50 81 ASN A N 1
ATOM 653 C CA . ASN A 1 81 ? 0.847 -15.563 -2.441 1.00 94.50 81 ASN A CA 1
ATOM 654 C C . ASN A 1 81 ? 1.415 -14.250 -3.001 1.00 94.50 81 ASN A C 1
ATOM 656 O O . ASN A 1 81 ? 0.992 -13.174 -2.572 1.00 94.50 81 ASN A O 1
ATOM 660 N N . GLU A 1 82 ? 2.333 -14.315 -3.970 1.00 97.19 82 GLU A N 1
ATOM 661 C CA . GLU A 1 82 ? 3.070 -13.144 -4.468 1.00 97.19 82 GLU A CA 1
ATOM 662 C C . GLU A 1 82 ? 2.879 -12.836 -5.952 1.00 97.19 82 GLU A C 1
ATOM 664 O O . GLU A 1 82 ? 3.315 -11.780 -6.419 1.00 97.19 82 GLU A O 1
ATOM 669 N N . LYS A 1 83 ? 2.218 -13.715 -6.711 1.00 96.69 83 LYS A N 1
ATOM 670 C CA . LYS A 1 83 ? 2.062 -13.540 -8.156 1.00 96.69 83 LYS A CA 1
ATOM 671 C C . LYS A 1 83 ? 0.798 -12.777 -8.520 1.00 96.69 83 LYS A C 1
ATOM 673 O O . LYS A 1 83 ? -0.294 -13.012 -7.998 1.00 96.69 83 LYS A O 1
ATOM 678 N N . GLY A 1 84 ? 0.961 -11.918 -9.519 1.00 96.75 84 GLY A N 1
ATOM 679 C CA . GLY A 1 84 ? -0.087 -11.052 -10.031 1.00 96.75 84 GLY A CA 1
ATOM 680 C C . GLY A 1 84 ? -0.345 -9.837 -9.144 1.00 96.75 84 GLY A C 1
ATOM 681 O O . GLY A 1 84 ? 0.359 -9.556 -8.176 1.00 96.75 84 GLY A O 1
ATOM 682 N N . GLU A 1 85 ? -1.379 -9.093 -9.515 1.00 97.25 85 GLU A N 1
ATOM 683 C CA . GLU A 1 85 ? -1.838 -7.934 -8.757 1.00 97.25 85 GLU A CA 1
ATOM 684 C C . GLU A 1 85 ? -2.473 -8.356 -7.427 1.00 97.25 85 GLU A C 1
ATOM 686 O O . GLU A 1 85 ? -3.201 -9.348 -7.341 1.00 97.25 85 GLU A O 1
ATOM 691 N N . TYR A 1 86 ? -2.249 -7.540 -6.409 1.00 98.50 86 TYR A N 1
ATOM 692 C CA . TYR A 1 86 ? -2.903 -7.597 -5.117 1.00 98.50 86 TYR A CA 1
ATOM 693 C C . TYR A 1 86 ? -4.095 -6.634 -5.090 1.00 98.50 86 TYR A C 1
ATOM 695 O O . TYR A 1 86 ? -4.142 -5.621 -5.794 1.00 98.50 86 TYR A O 1
ATOM 703 N N . SER A 1 87 ? -5.034 -6.913 -4.189 1.00 98.00 87 SER A N 1
ATOM 704 C CA . SER A 1 87 ? -6.038 -5.952 -3.716 1.00 98.00 87 SER A CA 1
ATOM 705 C C . SER A 1 87 ? -5.903 -5.795 -2.200 1.00 98.00 87 SER A C 1
ATOM 707 O O . SER A 1 87 ? -6.743 -6.309 -1.457 1.00 98.00 87 SER A O 1
ATOM 709 N N . PRO A 1 88 ? -4.795 -5.201 -1.711 1.00 98.38 88 PRO A N 1
ATOM 710 C CA . PRO A 1 88 ? -4.506 -5.209 -0.292 1.00 98.38 88 PRO A CA 1
ATOM 711 C C . PRO A 1 88 ? -5.402 -4.212 0.445 1.00 98.38 88 PRO A C 1
ATOM 713 O O . PRO A 1 88 ? -5.719 -3.132 -0.062 1.00 98.38 88 PRO A O 1
ATOM 716 N N . ILE A 1 89 ? -5.771 -4.571 1.672 1.00 98.69 89 ILE A N 1
ATOM 717 C CA . ILE A 1 89 ? -6.430 -3.673 2.620 1.00 98.69 89 ILE A CA 1
ATOM 718 C C . ILE A 1 89 ? -5.439 -3.395 3.739 1.00 98.69 89 ILE A C 1
ATOM 720 O O . ILE A 1 89 ? -5.157 -4.275 4.552 1.00 98.69 89 ILE A O 1
ATOM 724 N N . PHE A 1 90 ? -4.930 -2.169 3.778 1.00 98.75 90 PHE A N 1
ATOM 725 C CA . PHE A 1 90 ? -4.177 -1.641 4.904 1.00 98.75 90 PHE A CA 1
ATOM 726 C C . PHE A 1 90 ? -5.141 -1.133 5.977 1.00 98.75 90 PHE A C 1
ATOM 728 O O . PHE A 1 90 ? -6.184 -0.556 5.666 1.00 98.75 90 PHE A O 1
ATOM 735 N N . TYR A 1 91 ? -4.783 -1.311 7.242 1.00 98.75 91 TYR A N 1
ATOM 736 C CA . TYR A 1 91 ? -5.521 -0.805 8.392 1.00 98.75 91 TYR A CA 1
ATOM 737 C C . TYR A 1 91 ? -4.563 -0.238 9.439 1.00 98.75 91 TYR A C 1
ATOM 739 O O . TYR A 1 91 ? -3.454 -0.745 9.613 1.00 98.75 91 TYR A O 1
ATOM 747 N N . ASN A 1 92 ? -4.988 0.816 10.136 1.00 98.31 92 ASN A N 1
ATOM 748 C CA . ASN A 1 92 ? -4.228 1.421 11.226 1.00 98.31 92 ASN A CA 1
ATOM 749 C C . ASN A 1 92 ? -4.182 0.458 12.426 1.00 98.31 92 ASN A C 1
ATOM 751 O O . ASN A 1 92 ? -5.167 0.307 13.156 1.00 98.31 92 ASN A O 1
ATOM 755 N N . SER A 1 93 ? -3.031 -0.179 12.641 1.00 98.00 93 SER A N 1
ATOM 756 C CA . SER A 1 93 ? -2.845 -1.233 13.643 1.00 98.00 93 SER A CA 1
ATOM 757 C C . SER A 1 93 ? -2.778 -0.711 15.080 1.00 98.00 93 SER A C 1
ATOM 759 O O . SER A 1 93 ? -2.858 -1.497 16.020 1.00 98.00 93 SER A O 1
ATOM 761 N N . LEU A 1 94 ? -2.698 0.610 15.278 1.00 97.50 94 LEU A N 1
ATOM 762 C CA . LEU A 1 94 ? -2.848 1.226 16.602 1.00 97.50 94 LEU A CA 1
ATOM 763 C C . LEU A 1 94 ? -4.315 1.373 17.017 1.00 97.50 94 LEU A C 1
ATOM 765 O O . LEU A 1 94 ? -4.600 1.545 18.201 1.00 97.50 94 LEU A O 1
ATOM 769 N N . ARG A 1 95 ? -5.245 1.358 16.055 1.00 96.75 95 ARG A N 1
ATOM 770 C CA . ARG A 1 95 ? -6.683 1.551 16.302 1.00 96.75 95 ARG A CA 1
ATOM 771 C C . ARG A 1 95 ? -7.503 0.280 16.135 1.00 96.75 95 ARG A C 1
ATOM 773 O O . ARG A 1 95 ? -8.552 0.170 16.764 1.00 96.75 95 ARG A O 1
ATOM 780 N N . PHE A 1 96 ? -7.057 -0.635 15.280 1.00 97.62 96 PHE A N 1
ATOM 781 C CA . PHE A 1 96 ? -7.816 -1.821 14.909 1.00 97.62 96 PHE A CA 1
ATOM 782 C C . PHE A 1 96 ? -6.977 -3.083 15.059 1.00 97.62 96 PHE A C 1
ATOM 784 O O . PHE A 1 96 ? -5.827 -3.148 14.627 1.00 97.62 96 PHE A O 1
ATOM 791 N N . GLU A 1 97 ? -7.604 -4.099 15.640 1.00 97.75 97 GLU A N 1
ATOM 792 C CA . GLU A 1 97 ? -7.084 -5.455 15.727 1.00 97.75 97 GLU A CA 1
ATOM 793 C C . GLU A 1 97 ? -7.723 -6.314 14.632 1.00 97.75 97 GLU A C 1
ATOM 795 O O . GLU A 1 97 ? -8.936 -6.259 14.402 1.00 97.75 97 GLU A O 1
ATOM 800 N N . LEU A 1 98 ? -6.910 -7.119 13.951 1.00 97.88 98 LEU A N 1
ATOM 801 C CA . LEU A 1 98 ? -7.403 -8.064 12.960 1.00 97.88 98 LEU A CA 1
ATOM 802 C C . LEU A 1 98 ? -7.939 -9.316 13.658 1.00 97.88 98 LEU A C 1
ATOM 804 O O . LEU A 1 98 ? -7.166 -10.151 14.116 1.00 97.88 98 LEU A O 1
ATOM 808 N N . ILE A 1 99 ? -9.262 -9.467 13.694 1.00 98.25 99 ILE A N 1
ATOM 809 C CA . ILE A 1 99 ? -9.907 -10.644 14.299 1.00 98.25 99 ILE A CA 1
ATOM 810 C C . ILE A 1 99 ? -9.951 -11.828 13.328 1.00 98.25 99 ILE A C 1
ATOM 812 O O . ILE A 1 99 ? -9.742 -12.972 13.723 1.00 98.25 99 ILE A O 1
ATOM 816 N N . ASN A 1 100 ? -10.249 -11.568 12.053 1.00 97.25 100 ASN A N 1
ATOM 817 C CA . ASN A 1 100 ? -10.313 -12.589 11.011 1.00 97.25 100 ASN A CA 1
ATOM 818 C C . ASN A 1 100 ? -10.110 -11.960 9.625 1.00 97.25 100 ASN A C 1
ATOM 820 O O . ASN A 1 100 ? -10.455 -10.798 9.414 1.00 97.25 100 ASN A O 1
ATOM 824 N N . HIS A 1 101 ? -9.602 -12.744 8.676 1.00 96.06 101 HIS A N 1
ATOM 825 C CA . HIS A 1 101 ? -9.588 -12.412 7.256 1.00 96.06 101 HIS A CA 1
ATOM 826 C C . HIS A 1 101 ? -9.723 -13.680 6.413 1.00 96.06 101 HIS A C 1
ATOM 828 O O . HIS A 1 101 ? -9.411 -14.781 6.860 1.00 96.06 101 HIS A O 1
ATOM 834 N N . HIS A 1 102 ? -10.186 -13.506 5.181 1.00 93.00 102 HIS A N 1
ATOM 835 C CA . HIS A 1 102 ? -10.262 -14.575 4.202 1.00 93.00 102 HIS A CA 1
ATOM 836 C C . HIS A 1 102 ? -9.783 -14.046 2.857 1.00 93.00 102 HIS A C 1
ATOM 838 O O . HIS A 1 102 ? -10.194 -12.972 2.412 1.00 93.00 1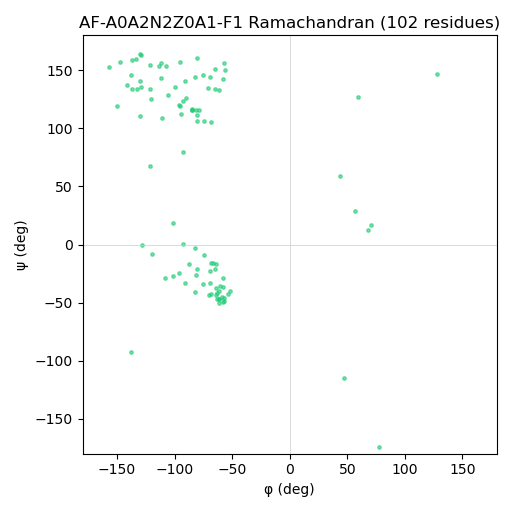02 HIS A O 1
ATOM 844 N N . THR A 1 103 ? -8.936 -14.830 2.214 1.00 85.12 103 THR A N 1
ATOM 845 C CA . THR A 1 103 ? -8.615 -14.744 0.791 1.00 85.12 103 THR A CA 1
ATOM 846 C C . THR A 1 103 ? -9.137 -16.023 0.140 1.00 85.12 103 THR A C 1
ATOM 848 O O . THR A 1 103 ? -9.315 -17.002 0.851 1.00 85.12 103 THR A O 1
ATOM 851 N N . PHE A 1 104 ? -9.457 -15.966 -1.153 1.00 78.88 104 PHE A N 1
ATOM 852 C CA . PHE A 1 104 ? -10.122 -17.015 -1.950 1.00 78.88 104 PHE A CA 1
ATOM 853 C C . PHE A 1 104 ? -9.799 -18.473 -1.586 1.00 78.88 104 PHE A C 1
ATOM 855 O O . PHE A 1 104 ? -8.616 -18.791 -1.335 1.00 78.88 104 PHE A O 1
#

Nearest PDB structures (foldseek):
  3g6s-assembly1_A  TM=9.787E-01  e=6.681E-11  Phocaeicola vulgatus ATCC 8482
  4c1r-assembly4_D  TM=9.544E-01  e=9.186E-09  Bacteroides thetaiotaomicron VPI-5482
  3mpr-assembly1_A  TM=9.306E-01  e=9.809E-09  Bacteroides thetaiotaomicron
  3mpr-assembly2_C  TM=9.318E-01  e=1.553E-08  Bacteroides thetaiotaomicron
  3mpr-assembly1_B  TM=9.370E-01  e=2.019E-08  Bacteroides thetaiotaomicron